Protein AF-L1JIC0-F1 (afdb_monomer_lite)

Secondary structure (DSSP, 8-state):
----SEE-----TTSHHHHTT--TTPEEEEETTEEGGGS-HHHHHHHHHHS-TT-EEEEEEE-TT-SS-EEEEEES-HHHHTT-S--------TTHHHHHHHHHHHHHHHHHHHHHTT--

Foldseek 3Di:
DPPADDFQQDDDPLWLVVQQVDDHGKGFQDKQPHGPVPDDPVRVVVVLVVDDQQFWMWTFIDGNVHPDTFITTTGSGSVNSVVDPPRTDGDPDPCVRVVSVVVVVVVVVVVVVVVVVVVD

InterPro domains:
  IPR001478 PDZ domain [PS50106] (1-48)
  IPR036034 PDZ superfamily [G3DSA:2.30.42.10] (2-79)
  IPR036034 PDZ superfamily [SSF50156] (6-81)
  IPR041489 PDZ domain 6 [PF17820] (7-51)

Organism: Guillardia theta (strain CCMP2712) (NCBI:txid905079)

Radius of gyration: 16.27 Å; chains: 1; bounding box: 49×26×47 Å

pLDDT: mean 82.07, std 13.37, range [48.25, 96.56]

Sequence (120 aa):
MRGFKFVVDKVIPGSASDLGGLRQGDYIVGIDGSKANAMQIRELVQYINTKKSHAVMMFEVLPKDSNEVQTLWIHRDAAFARQSPIRTSFSQDESVGRYADAEYEKMMLDASNLSHARDS

Structure (mmCIF, N/CA/C/O backbone):
data_AF-L1JIC0-F1
#
_entry.id   AF-L1JIC0-F1
#
loop_
_atom_site.group_PDB
_atom_site.id
_atom_site.type_symbol
_atom_site.label_atom_id
_atom_site.label_alt_id
_atom_site.label_comp_id
_atom_site.label_asym_id
_atom_site.label_entity_id
_atom_site.label_seq_id
_atom_site.pdbx_PDB_ins_code
_atom_site.Cartn_x
_atom_site.Cartn_y
_atom_site.Cartn_z
_atom_site.occupancy
_atom_site.B_iso_or_equiv
_atom_site.auth_seq_id
_atom_site.auth_comp_id
_atom_site.auth_asym_id
_atom_site.auth_atom_id
_atom_site.pdbx_PDB_model_num
ATOM 1 N N . MET A 1 1 ? -20.324 -2.523 14.179 1.00 54.03 1 MET A N 1
ATOM 2 C CA . MET A 1 1 ? -19.213 -2.486 13.199 1.00 54.03 1 MET A CA 1
ATOM 3 C C . MET A 1 1 ? -18.379 -1.247 13.475 1.00 54.03 1 MET A C 1
ATOM 5 O O . MET A 1 1 ? -18.969 -0.210 13.756 1.00 54.03 1 MET A O 1
ATOM 9 N N . ARG A 1 2 ? -17.042 -1.340 13.444 1.00 59.75 2 ARG A N 1
ATOM 10 C CA . ARG A 1 2 ? -16.177 -0.149 13.503 1.00 59.75 2 ARG A CA 1
ATOM 11 C C . ARG A 1 2 ? -16.457 0.688 12.241 1.00 59.75 2 ARG A C 1
ATOM 13 O O . ARG A 1 2 ? -16.444 0.131 11.150 1.00 59.75 2 ARG A O 1
ATOM 20 N N . GLY A 1 3 ? -16.786 1.974 12.379 1.00 70.56 3 GLY A N 1
ATOM 21 C CA . GLY A 1 3 ? -17.287 2.850 11.300 1.00 70.56 3 GLY A CA 1
ATOM 22 C C . GLY A 1 3 ? -16.247 3.290 10.259 1.00 70.56 3 GLY A C 1
ATOM 23 O O . GLY A 1 3 ? -16.278 4.431 9.807 1.00 70.56 3 GLY A O 1
ATOM 24 N N . PHE A 1 4 ? -15.294 2.425 9.912 1.00 81.81 4 PHE A N 1
ATOM 25 C CA . PHE A 1 4 ? -14.248 2.725 8.939 1.00 81.81 4 PHE A CA 1
ATOM 26 C C . PHE A 1 4 ? -14.767 2.594 7.507 1.00 81.81 4 PHE A C 1
ATOM 28 O O . PHE A 1 4 ? -15.506 1.671 7.175 1.00 81.81 4 PHE A O 1
ATOM 35 N N . LYS A 1 5 ? -14.357 3.539 6.657 1.00 87.12 5 LYS A N 1
ATOM 36 C CA . LYS A 1 5 ? -14.884 3.706 5.298 1.00 87.12 5 LYS A CA 1
ATOM 37 C C . LYS A 1 5 ? -14.399 2.642 4.315 1.00 87.12 5 LYS A C 1
ATOM 39 O O . LYS A 1 5 ? -15.157 2.243 3.437 1.00 87.12 5 LYS A O 1
ATOM 44 N N . PHE A 1 6 ? -13.149 2.203 4.447 1.00 92.19 6 PHE A N 1
ATOM 45 C CA . PHE A 1 6 ? -12.534 1.248 3.532 1.00 92.19 6 PHE A CA 1
ATOM 46 C C . PHE A 1 6 ? -12.097 -0.001 4.287 1.00 92.19 6 PHE A C 1
ATOM 48 O O . PHE A 1 6 ? -11.272 0.065 5.197 1.00 92.19 6 PHE A O 1
ATOM 55 N N . VAL A 1 7 ? -12.659 -1.134 3.876 1.00 94.50 7 VAL A N 1
ATOM 56 C CA . VAL A 1 7 ? -12.291 -2.481 4.317 1.00 94.50 7 VAL A CA 1
ATOM 57 C C . VAL A 1 7 ? -11.714 -3.227 3.129 1.00 94.50 7 VAL A C 1
ATOM 59 O O . VAL A 1 7 ? -12.264 -3.173 2.028 1.00 94.50 7 VAL A O 1
ATOM 62 N N . VAL A 1 8 ? -10.622 -3.946 3.359 1.00 94.69 8 VAL A N 1
ATOM 63 C CA . VAL A 1 8 ? -10.044 -4.856 2.375 1.00 94.69 8 VAL A CA 1
ATOM 64 C C . VAL A 1 8 ? -10.938 -6.087 2.259 1.00 94.69 8 VAL A C 1
ATOM 66 O O . VAL A 1 8 ? -10.911 -6.973 3.111 1.00 94.69 8 VAL A O 1
ATOM 69 N N . ASP A 1 9 ? -11.730 -6.152 1.193 1.00 95.44 9 ASP A N 1
ATOM 70 C CA . ASP A 1 9 ? -12.617 -7.291 0.932 1.00 95.44 9 ASP A CA 1
ATOM 71 C C . ASP A 1 9 ? -11.851 -8.537 0.469 1.00 95.44 9 ASP A C 1
ATOM 73 O O . ASP A 1 9 ? -12.136 -9.655 0.892 1.00 95.44 9 ASP A O 1
ATOM 77 N N . LYS A 1 10 ? -10.831 -8.357 -0.374 1.00 96.00 10 LYS A N 1
ATOM 78 C CA . LYS A 1 10 ? -10.025 -9.453 -0.912 1.00 96.00 10 LYS A CA 1
ATOM 79 C C . LYS A 1 10 ? -8.610 -8.988 -1.220 1.00 96.00 10 LYS A C 1
ATOM 81 O O . LYS A 1 10 ? -8.404 -7.880 -1.705 1.00 96.00 10 LYS A O 1
ATOM 86 N N . VAL A 1 11 ? -7.653 -9.887 -1.010 1.00 96.00 11 VAL A N 1
ATOM 87 C CA . VAL A 1 11 ? -6.265 -9.737 -1.455 1.00 96.00 11 VAL A CA 1
ATOM 88 C C . VAL A 1 11 ? -5.970 -10.835 -2.470 1.00 96.00 11 VAL A C 1
ATOM 90 O O . VAL A 1 11 ? -6.309 -11.999 -2.256 1.00 96.00 11 VAL A O 1
ATOM 93 N N . ILE A 1 12 ? -5.408 -10.459 -3.619 1.00 96.25 12 ILE A N 1
ATOM 94 C CA . ILE A 1 12 ? -5.082 -11.401 -4.695 1.00 96.25 12 ILE A CA 1
ATOM 95 C C . ILE A 1 12 ? -3.680 -11.973 -4.427 1.00 96.25 12 ILE A C 1
ATOM 97 O O . ILE A 1 12 ? -2.744 -11.176 -4.330 1.00 96.25 12 ILE A O 1
ATOM 101 N N . PRO A 1 13 ? -3.497 -13.305 -4.350 1.00 95.00 13 PRO A N 1
ATOM 102 C CA . PRO A 1 13 ? -2.180 -13.904 -4.143 1.00 95.00 13 PRO A CA 1
ATOM 103 C C . PRO A 1 13 ? -1.151 -13.450 -5.185 1.00 95.00 13 PRO A C 1
ATOM 105 O O . PRO A 1 13 ? -1.432 -13.411 -6.384 1.00 95.00 13 PRO A O 1
ATOM 108 N N . GLY A 1 14 ? 0.041 -13.079 -4.724 1.00 91.38 14 GLY A N 1
ATOM 109 C CA . GLY A 1 14 ? 1.132 -12.558 -5.543 1.00 91.38 14 GLY A CA 1
ATOM 110 C C . GLY A 1 14 ? 0.917 -11.142 -6.090 1.00 91.38 14 GLY A C 1
ATOM 111 O O . GLY A 1 14 ? 1.743 -10.684 -6.881 1.00 91.38 14 GLY A O 1
ATOM 112 N N . SER A 1 15 ? -0.165 -10.453 -5.715 1.00 92.62 15 SER A N 1
ATOM 113 C CA . SER A 1 15 ? -0.363 -9.036 -6.045 1.00 92.62 15 SER A CA 1
ATOM 114 C C . SER A 1 15 ? 0.538 -8.132 -5.206 1.00 92.62 15 SER A C 1
ATOM 116 O O . SER A 1 15 ? 1.097 -8.553 -4.196 1.00 92.62 15 SER A O 1
ATOM 118 N N . ALA A 1 16 ? 0.648 -6.861 -5.590 1.00 91.44 16 ALA A N 1
ATOM 119 C CA . ALA A 1 16 ? 1.433 -5.903 -4.822 1.00 91.44 16 ALA A CA 1
ATOM 120 C C . ALA A 1 16 ? 0.884 -5.717 -3.397 1.00 91.44 16 ALA A C 1
ATOM 122 O O . ALA A 1 16 ? 1.663 -5.571 -2.467 1.00 91.44 16 ALA A O 1
ATOM 123 N N . SER A 1 17 ? -0.438 -5.806 -3.212 1.00 92.31 17 SER A N 1
ATOM 124 C CA . SER A 1 17 ? -1.082 -5.774 -1.894 1.00 92.31 17 SER A CA 1
ATOM 125 C C . SER A 1 17 ? -0.726 -6.986 -1.027 1.00 92.31 17 SER A C 1
ATOM 127 O O . SER A 1 17 ? -0.482 -6.815 0.163 1.00 92.31 17 SER A O 1
ATOM 129 N N . ASP A 1 18 ? -0.665 -8.183 -1.619 1.00 93.38 18 ASP A N 1
ATOM 130 C CA . ASP A 1 18 ? -0.268 -9.422 -0.927 1.00 93.38 18 ASP A CA 1
ATOM 131 C C . ASP A 1 18 ? 1.198 -9.367 -0.490 1.00 93.38 18 ASP A C 1
ATOM 133 O O . ASP A 1 18 ? 1.519 -9.534 0.683 1.00 93.38 18 ASP A O 1
ATOM 137 N N . LEU A 1 19 ? 2.084 -9.004 -1.424 1.00 90.25 19 LEU A N 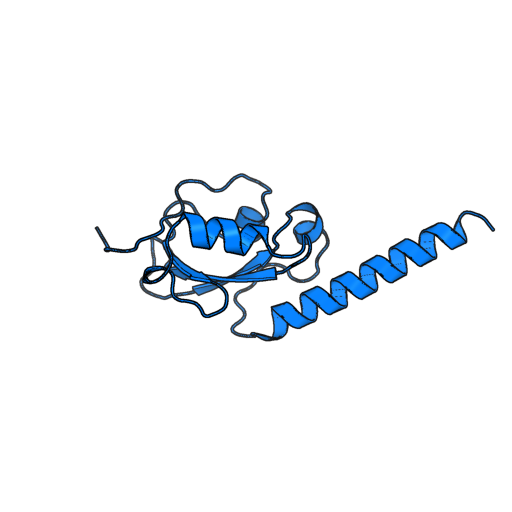1
ATOM 138 C CA . LEU A 1 19 ? 3.499 -8.771 -1.133 1.00 90.25 19 LEU A CA 1
ATOM 139 C C . LEU A 1 19 ? 3.670 -7.656 -0.090 1.00 90.25 19 LEU A C 1
ATOM 141 O O . LEU A 1 19 ? 4.542 -7.763 0.768 1.00 90.25 19 LEU A O 1
ATOM 145 N N . GLY A 1 20 ? 2.786 -6.652 -0.155 1.00 88.75 20 GLY A N 1
ATOM 146 C CA . GLY A 1 20 ? 2.563 -5.520 0.748 1.00 88.75 20 GLY A CA 1
ATOM 147 C C . GLY A 1 20 ? 2.225 -5.874 2.198 1.00 88.75 20 GLY A C 1
ATOM 148 O O . GLY A 1 20 ? 2.385 -5.039 3.084 1.00 88.75 20 GLY A O 1
ATOM 149 N N . GLY A 1 21 ? 1.738 -7.093 2.440 1.00 91.38 21 GLY A N 1
ATOM 150 C CA . GLY A 1 21 ? 1.286 -7.549 3.753 1.00 91.38 21 GLY A CA 1
ATOM 151 C C . GLY A 1 21 ? -0.158 -7.180 4.110 1.00 91.38 21 GLY A C 1
ATOM 152 O O . GLY A 1 21 ? -0.565 -7.446 5.242 1.00 91.38 21 GLY A O 1
ATOM 153 N N . LEU A 1 22 ? -0.943 -6.613 3.179 1.00 93.62 22 LEU A N 1
ATOM 154 C CA . LEU A 1 22 ? -2.378 -6.390 3.394 1.00 93.62 22 LEU A CA 1
ATOM 155 C C . LEU A 1 22 ? -3.111 -7.718 3.549 1.00 93.62 22 LEU A C 1
ATOM 157 O O . LEU A 1 22 ? -2.810 -8.697 2.863 1.00 93.62 22 LEU A O 1
ATOM 161 N N . ARG A 1 23 ? -4.140 -7.736 4.397 1.00 95.38 23 ARG A N 1
ATOM 162 C CA . ARG A 1 23 ? -4.967 -8.920 4.632 1.00 95.38 23 ARG A CA 1
ATOM 163 C C . ARG A 1 23 ? -6.438 -8.600 4.441 1.00 95.38 23 ARG A C 1
ATOM 165 O O . ARG A 1 23 ? -6.904 -7.487 4.668 1.00 95.38 23 ARG A O 1
ATOM 172 N N . GLN A 1 24 ? -7.198 -9.621 4.058 1.00 96.56 24 GLN A N 1
ATOM 173 C CA . GLN A 1 24 ? -8.652 -9.528 4.048 1.00 96.56 24 GLN A CA 1
ATOM 174 C C . GLN A 1 24 ? -9.179 -9.189 5.452 1.00 96.56 24 GLN A C 1
ATOM 176 O O . GLN A 1 24 ? -8.867 -9.876 6.435 1.00 96.56 24 GLN A O 1
ATOM 181 N N . GLY A 1 25 ? -10.028 -8.164 5.502 1.00 96.12 25 GLY A N 1
ATOM 182 C CA . GLY A 1 25 ? -10.647 -7.614 6.703 1.00 96.12 25 GLY A CA 1
ATOM 183 C C . GLY A 1 25 ? -9.918 -6.408 7.295 1.00 96.12 25 GLY A C 1
ATOM 184 O O . GLY A 1 25 ? -10.488 -5.753 8.165 1.00 96.12 25 GLY A O 1
ATOM 185 N N . ASP A 1 26 ? -8.707 -6.092 6.836 1.00 95.75 26 ASP A N 1
ATOM 186 C CA . ASP A 1 26 ? -7.984 -4.911 7.302 1.00 95.75 26 ASP A CA 1
ATOM 187 C C . ASP A 1 26 ? -8.719 -3.622 6.918 1.00 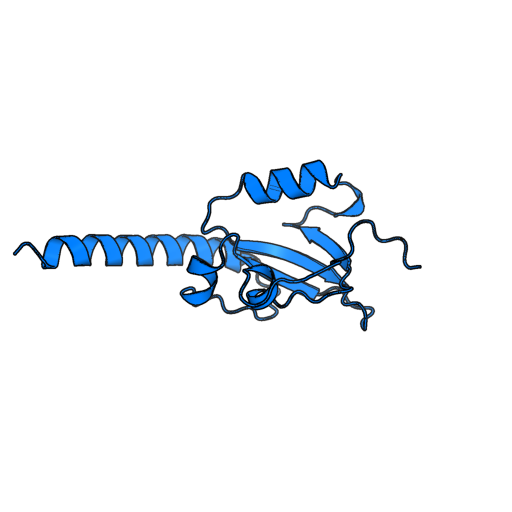95.75 26 ASP A C 1
ATOM 189 O O . ASP A 1 26 ? -9.365 -3.531 5.870 1.00 95.75 26 ASP A O 1
ATOM 193 N N . TYR A 1 27 ? -8.606 -2.604 7.767 1.00 95.31 27 TYR A N 1
ATOM 194 C CA . TYR A 1 27 ? -9.214 -1.301 7.535 1.00 95.31 27 TYR A CA 1
ATOM 195 C C . TYR A 1 27 ? -8.157 -0.321 7.042 1.00 95.31 27 TYR A C 1
ATOM 197 O O . TYR A 1 27 ? -7.173 -0.071 7.736 1.00 95.31 27 TYR A O 1
ATOM 205 N N . ILE A 1 28 ? -8.372 0.281 5.875 1.00 94.06 28 ILE A N 1
ATOM 206 C CA . ILE A 1 28 ? -7.493 1.344 5.378 1.00 94.06 28 ILE A CA 1
ATOM 207 C C . ILE A 1 28 ? -7.939 2.653 6.023 1.00 94.06 28 ILE A C 1
ATOM 209 O O . ILE A 1 28 ? -9.068 3.109 5.815 1.00 94.06 28 ILE A O 1
ATOM 213 N N . VAL A 1 29 ? -7.053 3.255 6.814 1.00 94.50 29 VAL A N 1
ATOM 214 C CA . VAL A 1 29 ? -7.334 4.487 7.566 1.00 94.50 29 VAL A CA 1
ATOM 215 C C . VAL A 1 29 ? -6.615 5.708 6.991 1.00 94.50 29 VAL A C 1
ATOM 217 O O . VAL A 1 29 ? -7.047 6.838 7.238 1.00 94.50 29 VAL A O 1
ATOM 220 N N . GLY A 1 30 ? -5.609 5.500 6.143 1.00 93.06 30 GLY A N 1
ATOM 221 C CA . GLY A 1 30 ? -4.932 6.563 5.409 1.00 93.06 30 GLY A CA 1
ATOM 222 C C . GLY A 1 30 ? -4.017 6.045 4.304 1.00 93.06 30 GLY A C 1
ATOM 223 O O . GLY A 1 30 ? -3.668 4.865 4.270 1.00 93.06 30 GLY A O 1
ATOM 224 N N . ILE A 1 31 ? -3.656 6.939 3.387 1.00 92.31 31 ILE A N 1
ATOM 225 C CA . ILE A 1 31 ? -2.694 6.691 2.311 1.00 92.31 31 ILE A CA 1
ATOM 226 C C . ILE A 1 31 ? -1.827 7.936 2.101 1.00 92.31 31 ILE A C 1
ATOM 228 O O . ILE A 1 31 ? -2.362 9.038 1.991 1.00 92.31 31 ILE A O 1
ATOM 232 N N . ASP A 1 32 ? -0.502 7.776 2.087 1.00 90.56 32 ASP A N 1
ATOM 233 C CA . ASP A 1 32 ? 0.490 8.850 1.918 1.00 90.56 32 ASP A CA 1
ATOM 234 C C . ASP A 1 32 ? 0.178 10.096 2.776 1.00 90.56 32 ASP A C 1
ATOM 236 O O . ASP A 1 32 ? 0.122 11.228 2.295 1.00 90.56 32 ASP A O 1
ATOM 240 N N . GLY A 1 33 ? -0.123 9.867 4.061 1.00 88.06 33 GLY A N 1
ATOM 241 C CA . GLY A 1 33 ? -0.454 10.909 5.043 1.00 88.06 33 GLY A CA 1
ATOM 242 C C . GLY A 1 33 ? -1.876 11.478 4.946 1.00 88.06 33 GLY A C 1
ATOM 243 O O . GLY A 1 33 ? -2.313 12.217 5.829 1.00 88.06 33 GLY A O 1
ATOM 244 N N . SER A 1 34 ? -2.639 11.118 3.914 1.00 90.31 34 SER A N 1
ATOM 245 C CA . SER A 1 34 ? -4.012 11.582 3.725 1.00 90.31 34 SER A CA 1
ATOM 246 C C . SER A 1 34 ? -5.018 10.620 4.362 1.00 90.31 34 SER A C 1
ATOM 248 O O . SER A 1 34 ? -5.011 9.419 4.091 1.00 90.31 34 SER A O 1
ATOM 250 N N . LYS A 1 35 ? -5.924 11.142 5.200 1.00 89.19 35 LYS A N 1
ATOM 251 C CA . LYS A 1 35 ? -6.901 10.318 5.930 1.00 89.19 35 LYS A CA 1
ATOM 252 C C . LYS A 1 35 ? -7.977 9.746 5.007 1.00 89.19 35 LYS A C 1
ATOM 254 O O . LYS A 1 35 ? -8.638 10.464 4.260 1.00 89.19 35 LYS A O 1
ATOM 259 N N . ALA A 1 36 ? -8.204 8.440 5.122 1.00 87.50 36 ALA A N 1
ATOM 260 C CA . ALA A 1 36 ? -9.135 7.690 4.283 1.00 87.50 36 ALA A CA 1
ATOM 261 C C . ALA A 1 36 ? -10.597 8.139 4.433 1.00 87.50 36 ALA A C 1
ATOM 263 O O . ALA A 1 36 ? -11.368 8.087 3.478 1.00 87.50 36 ALA A O 1
ATOM 264 N N . ASN A 1 37 ? -11.002 8.591 5.623 1.00 85.25 37 ASN A N 1
ATOM 265 C CA . ASN A 1 37 ? -12.369 9.058 5.869 1.00 85.25 37 ASN A CA 1
ATOM 266 C C . ASN A 1 37 ? -12.740 10.286 5.014 1.00 85.25 37 ASN A C 1
ATOM 268 O O . ASN A 1 37 ? -13.902 10.415 4.616 1.00 85.25 37 ASN A O 1
ATOM 272 N N . ALA A 1 38 ? -11.758 11.128 4.686 1.00 83.25 38 ALA A N 1
ATOM 273 C CA . ALA A 1 38 ? -11.923 12.317 3.860 1.00 83.25 38 ALA A CA 1
ATOM 274 C C . ALA A 1 38 ? -12.038 12.004 2.357 1.00 83.25 38 ALA A C 1
ATOM 276 O O . ALA A 1 38 ? -12.533 12.842 1.613 1.00 83.25 38 ALA A O 1
ATOM 277 N N . MET A 1 39 ? -11.642 10.805 1.911 1.00 86.00 39 MET A N 1
ATOM 278 C CA . MET A 1 39 ? -11.615 10.436 0.489 1.00 86.00 39 MET A CA 1
ATOM 279 C C . MET A 1 39 ? -12.819 9.610 0.065 1.00 86.00 39 MET A C 1
ATOM 281 O O . MET A 1 39 ? -13.247 8.711 0.787 1.00 86.00 39 MET A O 1
ATOM 285 N N . GLN A 1 40 ? -13.343 9.820 -1.136 1.00 89.75 40 GLN A N 1
ATOM 286 C CA . GLN A 1 40 ? -14.259 8.872 -1.779 1.00 89.75 40 GLN A CA 1
ATOM 287 C C . GLN A 1 40 ? -13.499 7.681 -2.382 1.00 89.75 40 GLN A C 1
ATOM 289 O O . GLN A 1 40 ? -12.332 7.795 -2.742 1.00 89.75 40 GLN A O 1
ATOM 294 N N . ILE A 1 41 ? -14.171 6.535 -2.567 1.00 87.19 41 ILE A N 1
ATOM 295 C CA . ILE A 1 41 ? -13.535 5.353 -3.185 1.00 87.19 41 ILE A CA 1
ATOM 296 C C . ILE A 1 41 ? -12.963 5.670 -4.574 1.00 87.19 41 ILE A C 1
ATOM 298 O O . ILE A 1 41 ? -11.882 5.208 -4.925 1.00 87.19 41 ILE A O 1
ATOM 302 N N . ARG A 1 42 ? -13.660 6.514 -5.347 1.00 90.50 42 ARG A N 1
ATOM 303 C CA . ARG A 1 42 ? -13.207 6.972 -6.665 1.00 90.50 42 ARG A CA 1
ATOM 304 C C . ARG A 1 42 ? -11.901 7.758 -6.568 1.00 90.50 42 ARG A C 1
ATOM 306 O O . ARG A 1 42 ? -11.016 7.533 -7.383 1.00 90.50 42 ARG A O 1
ATOM 313 N N . GLU A 1 43 ? -11.784 8.642 -5.583 1.00 89.75 43 GLU A N 1
ATOM 314 C CA . GLU A 1 43 ? -10.589 9.462 -5.363 1.00 89.75 43 GLU A CA 1
ATOM 315 C C . GLU A 1 43 ? -9.403 8.592 -4.951 1.00 89.75 43 GLU A C 1
ATOM 317 O O . GLU A 1 43 ? -8.325 8.748 -5.510 1.00 89.75 43 GLU A O 1
ATOM 322 N N . LEU A 1 44 ? -9.616 7.613 -4.065 1.00 87.69 44 LEU A N 1
ATOM 323 C CA . LEU A 1 44 ? -8.585 6.650 -3.673 1.00 87.69 44 LEU A CA 1
ATOM 324 C C . LEU A 1 44 ? -8.084 5.833 -4.875 1.00 87.69 44 LEU A C 1
ATOM 326 O O . LEU A 1 44 ? -6.881 5.717 -5.099 1.00 87.69 44 LEU A O 1
ATOM 330 N N . VAL A 1 45 ? -9.000 5.286 -5.678 1.00 88.94 45 VAL A N 1
ATOM 331 C CA . VAL A 1 45 ? -8.641 4.516 -6.880 1.00 88.94 45 VAL A CA 1
ATOM 332 C C . VAL A 1 45 ? -7.919 5.400 -7.898 1.00 88.94 45 VAL A C 1
ATOM 334 O O . VAL A 1 45 ? -6.916 4.983 -8.475 1.00 88.94 45 VAL A O 1
ATOM 337 N N . GLN A 1 46 ? -8.398 6.627 -8.113 1.00 90.56 46 GLN A N 1
ATOM 338 C CA . GLN A 1 46 ? -7.761 7.577 -9.018 1.00 90.56 46 GLN A CA 1
ATOM 339 C C . GLN A 1 46 ? -6.362 7.960 -8.530 1.00 90.56 46 GLN A C 1
ATOM 341 O O . GLN A 1 46 ? -5.435 7.967 -9.332 1.00 90.56 46 GLN A O 1
ATOM 346 N N . TYR A 1 47 ? -6.195 8.198 -7.229 1.00 89.88 47 TYR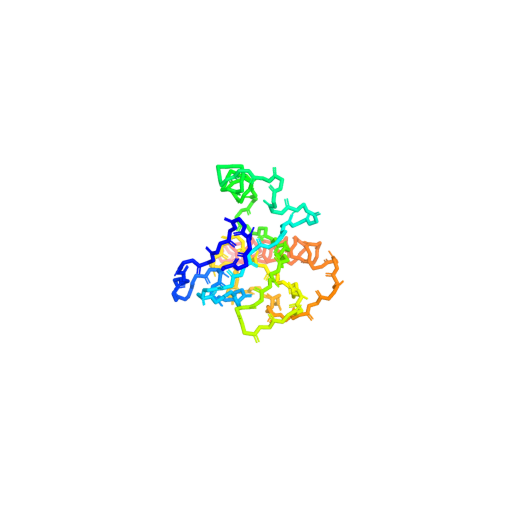 A N 1
ATOM 347 C CA . TYR A 1 47 ? -4.909 8.475 -6.600 1.00 89.88 47 TYR A CA 1
ATOM 348 C C . TYR A 1 47 ? -3.901 7.348 -6.838 1.00 89.88 47 TYR A C 1
ATOM 350 O O . TYR A 1 47 ? -2.791 7.599 -7.292 1.00 89.88 47 TYR A O 1
ATOM 358 N N . ILE A 1 48 ? -4.297 6.095 -6.604 1.00 89.38 48 ILE A N 1
ATOM 359 C CA . ILE A 1 48 ? -3.439 4.925 -6.843 1.00 89.38 48 ILE A CA 1
ATOM 360 C C . ILE A 1 48 ? -3.075 4.802 -8.332 1.00 89.38 48 ILE A C 1
ATOM 362 O O . ILE A 1 48 ? -1.961 4.410 -8.678 1.00 89.38 48 ILE A O 1
ATOM 366 N N . ASN A 1 49 ? -4.003 5.134 -9.232 1.00 89.88 49 ASN A N 1
ATOM 367 C CA . ASN A 1 49 ? -3.798 5.026 -10.677 1.00 89.88 49 ASN A CA 1
ATOM 368 C C . ASN A 1 49 ? -2.999 6.183 -11.291 1.00 89.88 49 ASN A C 1
ATOM 370 O O . ASN A 1 49 ? -2.504 6.027 -12.403 1.00 89.88 49 ASN A O 1
ATOM 374 N N . THR A 1 50 ? -2.856 7.321 -10.608 1.00 91.44 50 THR A N 1
ATOM 375 C CA . THR A 1 50 ? -2.015 8.432 -11.086 1.00 91.44 50 THR A CA 1
ATOM 376 C C . THR A 1 50 ? -0.544 8.261 -10.713 1.00 91.44 50 THR A C 1
ATOM 378 O O . THR A 1 50 ? 0.312 8.968 -11.246 1.00 91.44 50 THR A O 1
ATOM 381 N N . LYS A 1 51 ? -0.223 7.325 -9.812 1.00 89.94 51 LYS A N 1
ATOM 382 C CA . LYS A 1 51 ? 1.159 7.006 -9.451 1.00 89.94 51 LYS A CA 1
ATOM 383 C C . LYS A 1 51 ? 1.881 6.285 -10.587 1.00 89.94 51 LYS A C 1
ATOM 385 O O . LYS A 1 51 ? 1.292 5.497 -11.326 1.00 89.94 51 LYS A O 1
ATOM 390 N N . LYS A 1 52 ? 3.192 6.529 -10.685 1.00 88.88 52 LYS A N 1
ATOM 391 C CA . LYS A 1 52 ? 4.082 5.776 -11.578 1.00 88.88 52 LYS A CA 1
ATOM 392 C C . LYS A 1 52 ? 4.006 4.282 -11.240 1.00 88.88 52 LYS A C 1
ATOM 394 O O . LYS A 1 52 ? 3.808 3.919 -10.082 1.00 88.88 52 LYS A O 1
ATOM 399 N N . SER A 1 53 ? 4.215 3.412 -12.226 1.00 83.12 53 SER A N 1
ATOM 400 C CA . SER A 1 53 ? 4.144 1.952 -12.043 1.00 83.12 53 SER A CA 1
ATOM 401 C C . SER A 1 53 ? 5.108 1.415 -10.975 1.00 83.12 53 SER A C 1
ATOM 403 O O . SER A 1 53 ? 4.785 0.446 -10.295 1.00 83.12 53 SER A O 1
ATOM 405 N N . HIS A 1 54 ? 6.256 2.067 -10.780 1.00 82.12 54 HIS A N 1
ATOM 406 C CA . HIS A 1 54 ? 7.258 1.708 -9.770 1.00 82.12 54 HIS A CA 1
ATOM 407 C C . HIS A 1 54 ? 7.063 2.386 -8.409 1.00 82.12 54 HIS A C 1
ATOM 409 O O . HIS A 1 54 ? 7.811 2.092 -7.479 1.00 82.12 54 HIS A O 1
ATOM 415 N N . ALA A 1 55 ? 6.081 3.281 -8.272 1.00 87.56 55 ALA A N 1
ATOM 416 C CA . ALA A 1 55 ? 5.889 4.026 -7.037 1.00 87.56 55 ALA A CA 1
ATOM 417 C C . ALA A 1 55 ? 5.599 3.091 -5.855 1.00 87.56 55 ALA A C 1
ATOM 419 O O . ALA A 1 55 ? 4.911 2.074 -5.997 1.00 87.56 55 ALA A O 1
ATOM 420 N N . VAL A 1 56 ? 6.073 3.489 -4.677 1.00 87.38 56 VAL A N 1
ATOM 421 C CA . VAL A 1 56 ? 5.701 2.894 -3.392 1.00 87.38 56 VAL A CA 1
ATOM 422 C C . VAL A 1 56 ? 4.807 3.878 -2.657 1.00 87.38 56 VAL A C 1
ATOM 424 O O . VAL A 1 56 ? 5.105 5.067 -2.592 1.00 87.38 56 VAL A O 1
ATOM 427 N N . MET A 1 57 ? 3.696 3.375 -2.133 1.00 90.06 57 MET A N 1
ATOM 428 C CA . MET A 1 57 ? 2.711 4.143 -1.380 1.00 90.06 57 MET A CA 1
ATOM 429 C C . MET A 1 57 ? 2.709 3.676 0.074 1.00 90.06 57 MET A C 1
ATOM 431 O O . MET A 1 57 ? 2.820 2.480 0.350 1.00 90.06 57 MET A O 1
ATOM 435 N N . MET A 1 58 ? 2.541 4.613 0.995 1.00 90.25 58 MET A N 1
ATOM 436 C CA . MET A 1 58 ? 2.396 4.371 2.422 1.00 90.25 58 MET A CA 1
ATOM 437 C C . MET A 1 58 ? 0.920 4.184 2.763 1.00 90.25 58 MET A C 1
ATOM 439 O O . MET A 1 58 ? 0.129 5.111 2.621 1.00 90.25 58 MET A O 1
ATOM 443 N N . PHE A 1 59 ? 0.532 3.013 3.246 1.00 92.31 59 PHE A N 1
ATOM 444 C CA . PHE A 1 59 ? -0.813 2.742 3.740 1.00 92.31 59 PHE A CA 1
ATOM 445 C C . PHE A 1 59 ? -0.808 2.739 5.266 1.00 92.31 59 PHE A C 1
ATOM 447 O O . PHE A 1 59 ? -0.104 1.946 5.885 1.00 92.31 59 PHE A O 1
ATOM 454 N N . GLU A 1 60 ? -1.637 3.589 5.868 1.00 92.69 60 GLU A N 1
ATOM 455 C CA . GLU A 1 60 ? -2.006 3.463 7.275 1.00 92.69 60 GLU A CA 1
ATOM 456 C C . GLU A 1 60 ? -3.171 2.468 7.361 1.00 92.69 60 GLU A C 1
ATOM 458 O O . GLU A 1 60 ? -4.250 2.691 6.794 1.00 92.69 60 GLU A O 1
ATOM 463 N N . VAL A 1 61 ? -2.960 1.363 8.066 1.00 94.12 61 VAL A N 1
ATOM 464 C CA . VAL A 1 61 ? -3.881 0.229 8.130 1.00 94.12 61 VAL A CA 1
ATOM 465 C C . VAL A 1 61 ? -4.161 -0.117 9.581 1.00 94.12 61 VAL A C 1
ATOM 467 O O . VAL A 1 61 ? -3.241 -0.253 10.374 1.00 94.12 61 VAL A O 1
ATOM 470 N N . LEU A 1 62 ? -5.425 -0.295 9.944 1.00 94.88 62 LEU A N 1
ATOM 471 C CA . LEU A 1 62 ? -5.799 -0.939 11.197 1.00 94.88 62 LEU A CA 1
ATOM 472 C C . LEU A 1 62 ? -6.084 -2.420 10.899 1.00 94.88 62 LEU A C 1
ATOM 474 O O . LEU A 1 62 ? -7.094 -2.710 10.246 1.00 94.88 62 LEU A O 1
ATOM 478 N N . PRO A 1 63 ? -5.234 -3.359 11.351 1.00 95.00 63 PRO A N 1
ATOM 479 C CA . PRO A 1 63 ? -5.484 -4.777 11.145 1.00 95.00 63 PRO A CA 1
ATOM 480 C C . PRO A 1 63 ? -6.795 -5.210 11.795 1.00 95.00 63 PRO A C 1
ATOM 482 O O . PRO A 1 63 ? -7.140 -4.736 12.881 1.00 95.00 63 PRO A O 1
ATOM 485 N N . LYS A 1 64 ? -7.508 -6.157 11.177 1.00 93.25 64 LYS A N 1
ATOM 486 C CA . LYS A 1 64 ? -8.801 -6.640 11.711 1.00 93.25 64 LYS A CA 1
ATOM 487 C C . LYS A 1 64 ? -8.739 -7.127 13.164 1.00 93.25 64 LYS A C 1
ATOM 489 O O . LYS A 1 64 ? -9.679 -6.897 13.928 1.00 93.25 64 LYS A O 1
ATOM 494 N N . ASP A 1 65 ? -7.616 -7.738 13.533 1.00 93.69 65 ASP A N 1
ATOM 49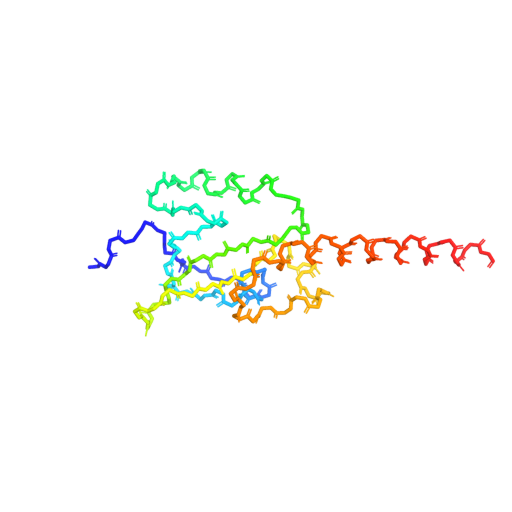5 C CA . ASP A 1 65 ? -7.396 -8.407 14.816 1.00 93.69 65 ASP A CA 1
ATOM 496 C C . ASP A 1 65 ? -6.574 -7.535 15.790 1.00 93.69 65 ASP A C 1
ATOM 498 O O . ASP A 1 65 ? -6.078 -8.026 16.800 1.00 93.69 65 ASP A O 1
ATOM 502 N N . SER A 1 66 ? -6.414 -6.238 15.492 1.00 92.75 66 SER A N 1
ATOM 503 C CA . SER A 1 66 ? -5.630 -5.280 16.282 1.00 92.75 66 SER A CA 1
ATOM 504 C C . SER A 1 66 ? -6.429 -4.009 16.604 1.00 92.75 66 SER A C 1
ATOM 506 O O . SER A 1 66 ? -7.459 -3.715 15.993 1.00 92.75 66 SER A O 1
ATOM 508 N N . ASN A 1 67 ? -5.945 -3.247 17.586 1.00 90.94 67 ASN A N 1
ATOM 509 C CA . ASN A 1 67 ? -6.393 -1.883 17.890 1.00 90.94 67 ASN A CA 1
ATOM 510 C C . ASN A 1 67 ? -5.341 -0.821 17.528 1.00 90.94 67 ASN A C 1
ATOM 512 O O . ASN A 1 67 ? -5.579 0.367 17.730 1.00 90.94 67 ASN A O 1
ATOM 516 N N . GLU A 1 68 ? -4.193 -1.237 17.001 1.00 92.12 68 GLU A N 1
ATOM 517 C CA . GLU A 1 68 ? -3.076 -0.359 16.666 1.00 92.12 68 GLU A CA 1
ATOM 518 C C . GLU A 1 68 ? -2.967 -0.186 15.154 1.00 92.12 68 GLU A C 1
ATOM 520 O O . GLU A 1 68 ? -3.024 -1.161 14.400 1.00 92.12 68 GLU A O 1
ATOM 525 N N . VAL A 1 69 ? -2.809 1.065 14.717 1.00 91.94 69 VAL A N 1
ATOM 526 C CA . VAL A 1 69 ? -2.562 1.393 13.311 1.00 91.94 69 VAL A CA 1
ATOM 527 C C . VAL A 1 69 ? -1.128 1.021 12.955 1.00 91.94 69 VAL A C 1
ATOM 529 O O . VAL A 1 69 ? -0.189 1.280 13.704 1.00 91.94 69 VAL A O 1
ATOM 532 N N . GLN A 1 70 ? -0.982 0.420 11.788 1.00 90.75 70 GLN A N 1
ATOM 533 C CA . GLN A 1 70 ? 0.255 -0.054 11.208 1.00 90.75 70 GLN A CA 1
ATOM 534 C C . GLN A 1 70 ? 0.524 0.664 9.890 1.00 90.75 70 GLN A C 1
ATOM 536 O O . GLN A 1 70 ? -0.401 0.952 9.131 1.00 90.75 70 GLN A O 1
ATOM 541 N N . THR A 1 71 ? 1.799 0.899 9.601 1.00 89.44 71 THR A N 1
ATOM 542 C CA . THR A 1 71 ? 2.239 1.453 8.321 1.00 89.44 71 THR A CA 1
ATOM 543 C C . THR A 1 71 ? 2.735 0.332 7.420 1.00 89.44 71 THR A C 1
ATOM 545 O O . THR A 1 71 ? 3.659 -0.396 7.787 1.00 89.44 71 THR A O 1
ATOM 548 N N . LEU A 1 72 ? 2.129 0.203 6.239 1.00 89.62 72 LEU A N 1
ATOM 549 C CA . LEU A 1 72 ? 2.542 -0.728 5.191 1.00 89.62 72 LEU A CA 1
ATOM 550 C C . LEU A 1 72 ? 3.023 0.045 3.965 1.00 89.62 72 LEU A C 1
ATOM 552 O O . LEU A 1 72 ? 2.319 0.911 3.453 1.00 89.62 72 LEU A O 1
ATOM 556 N N . TRP A 1 73 ? 4.196 -0.310 3.454 1.00 88.06 73 TRP A N 1
ATOM 557 C CA . TRP A 1 73 ? 4.729 0.237 2.209 1.00 88.06 73 TRP A CA 1
ATOM 558 C C . TRP A 1 73 ? 4.393 -0.705 1.059 1.00 88.06 73 TRP A C 1
ATOM 560 O O . TRP A 1 73 ? 4.831 -1.855 1.040 1.00 88.06 73 TRP A O 1
ATOM 570 N N . ILE A 1 74 ? 3.580 -0.234 0.116 1.00 89.44 74 ILE A N 1
ATOM 571 C CA . ILE A 1 74 ? 2.995 -1.064 -0.935 1.00 89.44 74 ILE A CA 1
ATOM 572 C C . ILE A 1 74 ? 3.361 -0.490 -2.297 1.00 89.44 74 ILE A C 1
ATOM 574 O O . ILE A 1 74 ? 3.005 0.638 -2.639 1.00 89.44 74 ILE A O 1
ATOM 578 N N . HIS A 1 75 ? 4.058 -1.294 -3.096 1.00 90.25 75 HIS A N 1
ATOM 579 C CA . HIS A 1 75 ? 4.340 -0.970 -4.490 1.00 90.25 75 HIS A CA 1
ATOM 580 C C . HIS A 1 75 ? 3.051 -0.864 -5.307 1.00 90.25 75 HIS A C 1
ATOM 582 O O . HIS A 1 75 ? 2.077 -1.580 -5.069 1.00 90.25 75 HIS A O 1
ATOM 588 N N . ARG A 1 76 ? 3.054 -0.025 -6.344 1.00 89.75 76 ARG A N 1
ATOM 589 C CA . ARG A 1 76 ? 1.935 0.027 -7.287 1.00 89.75 76 ARG A CA 1
ATOM 590 C C . ARG A 1 76 ? 1.850 -1.227 -8.161 1.00 89.75 76 ARG A C 1
ATOM 592 O O . ARG A 1 76 ? 0.738 -1.668 -8.471 1.00 89.75 76 ARG A O 1
ATOM 599 N N . ASP A 1 77 ? 2.995 -1.780 -8.551 1.00 88.25 77 ASP A N 1
ATOM 600 C CA . ASP A 1 77 ? 3.112 -2.947 -9.426 1.00 88.25 77 ASP A CA 1
ATOM 601 C C . ASP A 1 77 ? 3.820 -4.117 -8.721 1.00 88.25 77 ASP A C 1
ATOM 603 O O . ASP A 1 77 ? 4.886 -3.975 -8.119 1.00 88.25 77 ASP A O 1
ATOM 607 N N . ALA A 1 78 ? 3.225 -5.306 -8.830 1.00 86.19 78 ALA A N 1
ATOM 608 C CA . ALA A 1 78 ? 3.753 -6.543 -8.273 1.00 86.19 78 ALA A CA 1
ATOM 609 C C . ALA A 1 78 ? 5.053 -6.998 -8.957 1.00 86.19 78 ALA A C 1
ATOM 611 O O . ALA A 1 78 ? 5.889 -7.634 -8.315 1.00 86.19 78 ALA A O 1
ATOM 612 N N . ALA A 1 79 ? 5.236 -6.703 -10.250 1.00 84.62 79 ALA A N 1
ATOM 613 C CA . ALA A 1 79 ? 6.451 -7.069 -10.976 1.00 84.62 79 ALA A CA 1
ATOM 614 C C . ALA A 1 79 ? 7.684 -6.383 -10.376 1.00 84.62 79 ALA A C 1
ATOM 616 O O . ALA A 1 79 ? 8.722 -7.025 -10.199 1.00 84.62 79 ALA A O 1
ATOM 617 N N . PHE A 1 80 ? 7.534 -5.110 -10.001 1.00 79.62 80 PHE A N 1
ATOM 618 C CA . PHE A 1 80 ? 8.579 -4.342 -9.334 1.00 79.62 80 PHE A CA 1
ATOM 619 C C . PHE A 1 80 ? 8.739 -4.762 -7.868 1.00 79.62 80 PHE A C 1
ATOM 621 O O . PHE A 1 80 ? 9.859 -4.993 -7.421 1.00 79.62 80 PHE A O 1
ATOM 628 N N . ALA A 1 81 ? 7.634 -4.994 -7.149 1.00 81.75 81 ALA A N 1
ATOM 629 C CA . ALA A 1 81 ? 7.664 -5.453 -5.756 1.00 81.75 81 ALA A CA 1
ATOM 630 C C . ALA A 1 81 ? 8.506 -6.724 -5.534 1.00 81.75 81 ALA A C 1
ATOM 632 O O . ALA A 1 81 ? 9.144 -6.881 -4.500 1.00 81.75 81 ALA A O 1
ATOM 633 N N . ARG A 1 82 ? 8.526 -7.650 -6.504 1.00 81.94 82 ARG A N 1
ATOM 634 C CA . ARG A 1 82 ? 9.316 -8.893 -6.408 1.00 81.94 82 ARG A CA 1
ATOM 635 C C . ARG A 1 82 ? 10.823 -8.679 -6.524 1.00 81.94 82 ARG A C 1
ATOM 637 O O . ARG A 1 82 ? 11.581 -9.505 -6.022 1.00 81.94 82 ARG A O 1
ATOM 644 N N . GLN A 1 83 ? 11.229 -7.628 -7.226 1.00 76.31 83 GLN A N 1
ATOM 645 C CA . GLN A 1 83 ? 12.625 -7.312 -7.534 1.00 76.31 83 GLN A CA 1
ATOM 646 C C . GLN A 1 83 ? 13.185 -6.240 -6.595 1.00 76.31 83 GLN A C 1
ATOM 648 O O . GLN A 1 83 ? 14.398 -6.119 -6.458 1.00 76.31 83 GLN A O 1
ATOM 653 N N . SER A 1 84 ? 12.308 -5.478 -5.937 1.00 72.69 84 SER A N 1
ATOM 654 C CA . SER A 1 84 ? 12.704 -4.409 -5.034 1.00 72.69 84 SER A CA 1
ATOM 655 C C . SER A 1 84 ? 13.331 -4.954 -3.742 1.00 72.69 84 SER A C 1
ATOM 657 O O . SER A 1 84 ? 12.783 -5.883 -3.136 1.00 72.69 84 SER A O 1
ATOM 659 N N . PRO A 1 85 ? 14.439 -4.355 -3.262 1.00 65.50 85 PRO A N 1
ATOM 660 C CA . PRO A 1 85 ? 14.968 -4.632 -1.929 1.00 65.50 85 PRO A CA 1
ATOM 661 C C . PRO A 1 85 ? 14.046 -4.109 -0.819 1.00 65.50 85 PRO A C 1
ATOM 663 O O . PRO A 1 85 ? 14.194 -4.516 0.334 1.00 65.50 85 PRO A O 1
ATOM 666 N N . ILE A 1 86 ? 13.071 -3.251 -1.153 1.00 67.12 86 ILE A N 1
ATOM 667 C CA . ILE A 1 86 ? 12.023 -2.786 -0.241 1.00 67.12 86 ILE A CA 1
ATOM 668 C C . ILE A 1 86 ? 11.025 -3.928 -0.055 1.00 67.12 86 ILE A C 1
ATOM 670 O O . ILE A 1 86 ? 9.919 -3.958 -0.589 1.00 67.12 86 ILE A O 1
ATOM 674 N N . ARG A 1 87 ? 11.449 -4.923 0.720 1.00 58.03 87 ARG A N 1
ATOM 675 C CA . ARG A 1 87 ? 10.549 -5.930 1.256 1.00 58.03 87 ARG A CA 1
ATOM 676 C C . ARG A 1 87 ? 9.884 -5.350 2.484 1.00 58.03 87 ARG A C 1
ATOM 678 O O . ARG A 1 87 ? 10.517 -5.171 3.521 1.00 58.03 87 ARG A O 1
ATOM 685 N N . THR A 1 88 ? 8.610 -5.039 2.293 1.00 54.38 88 THR A N 1
ATOM 686 C CA . THR A 1 88 ? 7.530 -4.999 3.281 1.00 54.38 88 THR A CA 1
ATOM 687 C C . THR A 1 88 ? 7.949 -5.413 4.681 1.00 54.38 88 THR A C 1
ATOM 689 O O . THR A 1 88 ? 7.771 -6.539 5.137 1.00 54.38 88 THR A O 1
ATOM 692 N N . SER A 1 89 ? 8.516 -4.437 5.375 1.00 48.25 89 SER A N 1
ATOM 693 C CA . SER A 1 89 ? 8.692 -4.452 6.810 1.00 48.25 89 SER A CA 1
ATOM 694 C C . SER A 1 89 ? 8.139 -3.140 7.335 1.00 48.25 89 SER A C 1
ATOM 696 O O . SER A 1 89 ? 8.224 -2.099 6.679 1.00 48.25 89 SER A O 1
ATOM 698 N N . PHE A 1 90 ? 7.498 -3.239 8.494 1.00 49.12 90 PHE A N 1
ATOM 699 C CA . PHE A 1 90 ? 7.049 -2.118 9.297 1.00 49.12 90 PHE A CA 1
ATOM 700 C C . PHE A 1 90 ? 8.195 -1.120 9.444 1.00 49.12 90 PHE A C 1
ATOM 702 O O . PHE A 1 90 ? 9.094 -1.325 10.255 1.00 49.12 90 PHE A O 1
ATOM 709 N N . SER A 1 91 ? 8.181 -0.055 8.653 1.00 53.00 91 SER A N 1
ATOM 710 C CA . SER A 1 91 ? 9.083 1.065 8.853 1.00 53.00 91 SER A CA 1
ATOM 711 C C . SER A 1 91 ? 8.227 2.275 9.201 1.00 53.00 91 SER A C 1
ATOM 713 O O . SER A 1 91 ? 7.254 2.595 8.517 1.00 53.00 91 SER A O 1
ATOM 715 N N . GLN A 1 92 ? 8.593 2.953 10.286 1.00 51.81 92 GLN A N 1
ATOM 716 C CA . GLN A 1 92 ? 8.172 4.336 10.528 1.00 51.81 92 GLN A CA 1
ATOM 717 C C . GLN A 1 92 ? 8.959 5.313 9.637 1.00 51.81 92 GLN A C 1
ATOM 719 O O . GLN A 1 92 ? 8.902 6.521 9.832 1.00 51.81 92 GLN A O 1
ATOM 724 N N . ASP A 1 93 ? 9.750 4.789 8.698 1.00 64.81 93 ASP A N 1
ATOM 725 C CA . ASP A 1 93 ? 10.698 5.561 7.925 1.00 64.81 93 ASP A CA 1
ATOM 726 C C . ASP A 1 93 ? 10.041 6.066 6.640 1.00 64.81 93 ASP A C 1
ATOM 728 O O . ASP A 1 93 ? 9.925 5.348 5.647 1.00 64.81 93 ASP A O 1
ATOM 732 N N . GLU A 1 94 ? 9.616 7.327 6.659 1.00 63.97 94 GLU A N 1
ATOM 733 C CA . GLU A 1 94 ? 9.017 8.006 5.508 1.00 63.97 94 GLU A CA 1
ATOM 734 C C . GLU A 1 94 ? 9.969 8.125 4.303 1.00 63.97 94 GLU A C 1
ATOM 736 O O . GLU A 1 94 ? 9.531 8.411 3.184 1.00 63.97 94 GLU A O 1
ATOM 741 N N . SER A 1 95 ? 11.274 7.888 4.487 1.00 67.38 95 SER A N 1
ATOM 742 C CA . SER A 1 95 ? 12.246 7.936 3.392 1.00 67.38 95 SER A CA 1
ATOM 743 C C . SER A 1 95 ? 12.157 6.739 2.438 1.00 67.38 95 SER A C 1
ATOM 745 O O . SER A 1 95 ? 12.714 6.807 1.340 1.00 67.38 95 SER A O 1
ATOM 747 N N . VAL A 1 96 ? 11.386 5.693 2.776 1.00 71.56 96 VAL A N 1
ATOM 748 C CA . VAL A 1 96 ? 11.159 4.509 1.923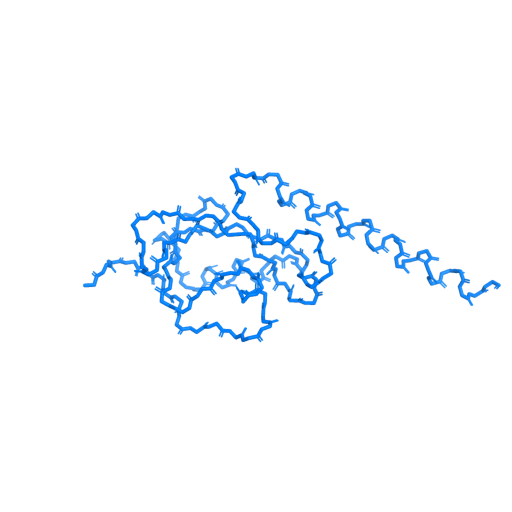 1.00 71.56 96 VAL A CA 1
ATOM 749 C C . VAL A 1 96 ? 10.684 4.884 0.519 1.00 71.56 96 VAL A C 1
ATOM 751 O O . VAL A 1 96 ? 11.160 4.303 -0.455 1.00 71.56 96 VAL A O 1
ATOM 754 N N . GLY A 1 97 ? 9.812 5.887 0.383 1.00 67.75 97 GLY A N 1
ATOM 755 C CA . GLY A 1 97 ? 9.380 6.367 -0.934 1.00 67.75 97 GLY A CA 1
ATOM 756 C C . GLY A 1 97 ? 10.540 6.905 -1.783 1.00 67.75 97 GLY A C 1
ATOM 757 O O . GLY A 1 97 ? 10.638 6.592 -2.965 1.00 67.75 97 GLY A O 1
ATOM 758 N N . ARG A 1 98 ? 11.472 7.650 -1.172 1.00 71.94 98 ARG A N 1
ATOM 759 C CA . ARG A 1 98 ? 12.655 8.194 -1.866 1.00 71.94 98 ARG A CA 1
ATOM 760 C C . ARG A 1 98 ? 13.664 7.102 -2.208 1.00 71.94 98 ARG A C 1
ATOM 762 O O . ARG A 1 98 ? 14.257 7.134 -3.282 1.00 71.94 98 ARG A O 1
ATOM 769 N N . TYR A 1 99 ? 13.838 6.131 -1.312 1.00 72.94 99 TYR A N 1
ATOM 770 C CA . TYR A 1 99 ? 14.667 4.959 -1.580 1.00 72.94 99 TYR A CA 1
ATOM 771 C C . TYR A 1 99 ? 14.110 4.126 -2.737 1.00 72.94 99 TYR A C 1
ATOM 773 O O . TYR A 1 99 ? 14.884 3.660 -3.565 1.00 72.94 99 TYR A O 1
ATOM 781 N N . ALA A 1 100 ? 12.785 3.986 -2.846 1.00 72.94 100 ALA A N 1
ATOM 782 C CA . ALA A 1 100 ? 12.159 3.258 -3.946 1.00 72.94 100 ALA A CA 1
ATOM 783 C C . ALA A 1 100 ? 12.444 3.895 -5.309 1.00 72.94 100 ALA A C 1
ATOM 785 O O . ALA A 1 100 ? 12.768 3.181 -6.259 1.00 72.94 100 ALA A O 1
ATOM 786 N N . ASP A 1 101 ? 12.352 5.224 -5.389 1.00 75.12 101 ASP A N 1
ATOM 787 C CA . ASP A 1 101 ? 12.639 5.969 -6.614 1.00 75.12 101 ASP A CA 1
ATOM 788 C C . ASP A 1 101 ? 14.121 5.837 -7.012 1.00 75.12 101 ASP A C 1
ATOM 790 O O . ASP A 1 101 ? 14.424 5.522 -8.162 1.00 75.12 101 ASP A O 1
ATOM 794 N N . ALA A 1 102 ? 15.048 5.985 -6.059 1.00 78.38 102 ALA A N 1
ATOM 795 C CA . ALA A 1 102 ? 16.483 5.840 -6.320 1.00 78.38 102 ALA A CA 1
ATOM 796 C C . ALA A 1 102 ? 16.875 4.408 -6.738 1.00 78.38 102 ALA A C 1
ATOM 798 O O . ALA A 1 102 ? 17.668 4.216 -7.662 1.00 78.38 102 ALA A O 1
ATOM 799 N N . GLU A 1 103 ? 16.304 3.389 -6.087 1.00 76.50 103 GLU A N 1
ATOM 800 C CA . GLU A 1 103 ? 16.523 1.984 -6.451 1.00 76.50 103 GLU A CA 1
ATOM 801 C C . GLU A 1 103 ? 15.978 1.678 -7.848 1.00 76.50 103 GLU A C 1
ATOM 803 O O . GLU A 1 103 ? 16.642 1.005 -8.636 1.00 76.50 103 GLU A O 1
ATOM 808 N N . TYR A 1 104 ? 14.808 2.217 -8.198 1.00 76.75 104 TYR A N 1
ATOM 809 C CA . TYR A 1 104 ? 14.271 2.099 -9.550 1.00 76.75 104 TYR A CA 1
ATOM 810 C C . TYR A 1 104 ? 15.212 2.711 -10.599 1.00 76.75 104 TYR A C 1
ATOM 812 O O . TYR A 1 104 ? 15.488 2.074 -11.617 1.00 76.75 104 TYR A O 1
ATOM 820 N N . GLU A 1 105 ? 15.727 3.921 -10.361 1.00 81.12 105 GLU A N 1
ATOM 821 C CA . GLU A 1 105 ? 16.661 4.586 -11.279 1.00 81.12 105 GLU A CA 1
ATOM 822 C C . GLU A 1 105 ? 17.929 3.755 -11.496 1.00 81.12 105 GLU A C 1
ATOM 824 O O . GLU A 1 105 ? 18.341 3.537 -12.638 1.00 81.12 105 GLU A O 1
ATOM 829 N N . LYS A 1 106 ? 18.504 3.216 -10.415 1.00 80.50 106 LYS A N 1
ATOM 830 C CA . LYS A 1 106 ? 19.672 2.333 -10.479 1.00 80.50 106 LYS A CA 1
ATOM 831 C C . LYS A 1 106 ? 19.389 1.058 -11.279 1.00 80.50 106 LYS A C 1
ATOM 833 O O . LYS A 1 106 ? 20.165 0.711 -12.165 1.00 80.50 106 LYS A O 1
ATOM 838 N N . MET A 1 107 ? 18.253 0.402 -11.034 1.00 74.62 107 MET A N 1
ATOM 839 C CA . MET A 1 107 ? 17.849 -0.802 -11.773 1.00 74.62 107 MET A CA 1
ATOM 840 C C . MET A 1 107 ? 17.664 -0.534 -13.272 1.00 74.62 107 MET A C 1
ATOM 842 O O . MET A 1 107 ? 18.036 -1.364 -14.102 1.00 74.62 107 MET A O 1
ATOM 846 N N . MET A 1 108 ? 17.105 0.622 -13.634 1.00 76.19 108 MET A N 1
ATOM 847 C CA . MET A 1 108 ? 16.912 1.002 -15.036 1.00 76.19 108 MET A CA 1
ATOM 848 C C . MET A 1 108 ? 18.231 1.344 -15.738 1.00 76.19 108 MET A C 1
ATOM 850 O O . MET A 1 108 ? 18.409 0.987 -16.905 1.00 76.19 108 MET A O 1
ATOM 854 N N . LEU A 1 109 ? 19.172 1.981 -15.035 1.00 76.62 109 LEU A N 1
ATOM 855 C CA . LEU A 1 109 ? 20.529 2.217 -15.539 1.00 76.62 109 LEU A CA 1
ATOM 856 C C . LEU A 1 109 ? 21.259 0.896 -15.808 1.00 76.62 109 LEU A C 1
ATOM 858 O O . LEU A 1 109 ? 21.814 0.712 -16.891 1.00 76.62 109 LEU A O 1
ATOM 862 N N . ASP A 1 110 ? 21.198 -0.050 -14.871 1.00 77.69 110 ASP A N 1
ATOM 863 C CA . ASP A 1 110 ? 21.823 -1.366 -15.026 1.00 77.69 110 ASP A CA 1
ATOM 864 C C . ASP A 1 110 ? 21.215 -2.147 -16.206 1.00 77.69 110 ASP A C 1
ATOM 866 O O . ASP A 1 110 ? 21.946 -2.715 -17.023 1.00 77.69 110 ASP A O 1
ATOM 870 N N . ALA A 1 111 ? 19.886 -2.115 -16.365 1.00 72.50 111 ALA A N 1
ATOM 871 C CA . ALA A 1 111 ? 19.197 -2.737 -17.497 1.00 72.50 111 ALA A CA 1
ATOM 872 C C . ALA A 1 111 ? 19.596 -2.122 -18.853 1.00 72.50 111 ALA A C 1
ATOM 874 O O . ALA A 1 111 ? 19.767 -2.849 -19.834 1.00 72.50 111 ALA A O 1
ATOM 875 N N . SER A 1 112 ? 19.784 -0.799 -18.906 1.00 71.88 112 SER A N 1
ATOM 876 C CA . SER A 1 112 ? 20.260 -0.091 -20.102 1.00 71.88 112 SER A CA 1
ATOM 877 C C . SER A 1 112 ? 21.724 -0.404 -20.426 1.00 71.88 112 SER A C 1
ATOM 879 O O . SER A 1 112 ? 22.103 -0.488 -21.592 1.00 71.88 112 SER A O 1
ATOM 881 N N . ASN A 1 113 ? 22.572 -0.595 -19.417 1.00 66.75 113 ASN A N 1
ATOM 882 C CA . ASN A 1 113 ? 23.978 -0.941 -19.632 1.00 66.75 113 ASN A CA 1
ATOM 883 C C . ASN A 1 113 ? 24.139 -2.392 -20.123 1.00 66.75 113 ASN A C 1
ATOM 885 O O . ASN A 1 113 ? 25.002 -2.681 -20.952 1.00 66.75 113 ASN A O 1
ATOM 889 N N . LEU A 1 114 ? 23.264 -3.299 -19.677 1.00 58.75 114 LEU A N 1
ATOM 890 C CA . LEU A 1 114 ? 23.221 -4.696 -20.124 1.00 58.75 114 LEU A CA 1
ATOM 891 C C . LEU A 1 114 ? 22.762 -4.867 -21.581 1.00 58.75 114 LEU A C 1
ATOM 893 O O . LEU A 1 114 ? 23.156 -5.847 -22.215 1.00 58.75 114 LEU A O 1
ATOM 897 N N . SER A 1 115 ? 21.948 -3.955 -22.127 1.00 59.53 115 SER A N 1
ATOM 898 C CA . SER A 1 115 ? 21.576 -4.002 -23.549 1.00 59.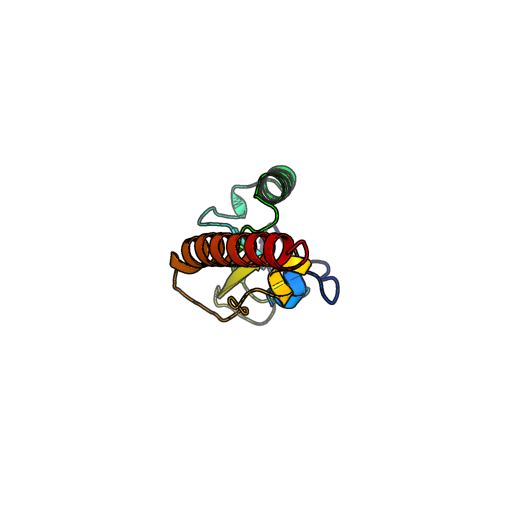53 115 SER A CA 1
ATOM 899 C C . SER A 1 115 ? 22.736 -3.590 -24.457 1.00 59.53 115 SER A C 1
ATOM 901 O O . SER A 1 115 ? 22.959 -4.239 -25.472 1.00 59.53 115 SER A O 1
ATOM 903 N N . HIS A 1 116 ? 23.539 -2.603 -24.054 1.00 56.31 116 HIS A N 1
ATOM 904 C CA . HIS A 1 116 ? 24.710 -2.160 -24.820 1.00 56.31 116 HIS A CA 1
ATOM 905 C C . HIS A 1 116 ? 25.856 -3.185 -24.813 1.00 56.31 116 HIS A C 1
ATOM 907 O O . HIS A 1 116 ? 26.585 -3.299 -25.793 1.00 56.31 116 HIS A O 1
ATOM 913 N N . ALA A 1 117 ? 25.997 -3.976 -23.744 1.00 53.44 117 ALA A N 1
ATOM 914 C CA . ALA A 1 117 ? 27.036 -5.006 -23.634 1.00 53.44 117 ALA A CA 1
ATOM 915 C C . ALA A 1 117 ? 26.778 -6.270 -24.483 1.00 53.44 117 ALA A C 1
ATOM 917 O O . ALA A 1 117 ? 27.647 -7.135 -24.558 1.00 53.44 117 ALA A O 1
ATOM 918 N N . ARG A 1 118 ? 25.590 -6.417 -25.087 1.00 53.16 118 ARG A N 1
ATOM 919 C CA . ARG A 1 118 ? 25.226 -7.577 -25.924 1.00 53.16 118 ARG A CA 1
ATOM 920 C C . ARG A 1 118 ? 25.460 -7.365 -27.421 1.00 53.16 118 ARG A C 1
ATOM 922 O O . ARG A 1 118 ? 25.482 -8.351 -28.150 1.00 53.16 118 ARG A O 1
ATOM 929 N N . ASP A 1 119 ? 25.673 -6.118 -27.836 1.00 55.12 119 ASP A N 1
ATOM 930 C CA . ASP A 1 119 ? 25.898 -5.716 -29.230 1.00 55.12 119 ASP A CA 1
ATOM 931 C C . ASP A 1 119 ? 27.380 -5.382 -29.532 1.00 55.12 119 ASP A C 1
ATOM 933 O O . ASP A 1 119 ? 27.675 -4.777 -30.563 1.00 55.12 119 ASP A O 1
ATOM 937 N N . SER A 1 120 ? 28.316 -5.747 -28.640 1.00 48.34 120 SER A N 1
ATOM 938 C CA . SER A 1 120 ? 29.771 -5.522 -28.785 1.00 48.34 120 SER A CA 1
ATOM 939 C C . SER A 1 120 ? 30.565 -6.815 -28.942 1.00 48.34 120 SER A C 1
ATOM 941 O O . SER A 1 120 ? 30.218 -7.803 -28.257 1.00 48.34 120 SER A O 1
#